Protein AF-E6LCY4-F1 (afdb_monomer_lite)

Structure (mmCIF, N/CA/C/O backbone):
data_AF-E6LCY4-F1
#
_entry.id   AF-E6LCY4-F1
#
loop_
_atom_site.group_PDB
_atom_site.id
_atom_site.type_symbol
_atom_site.label_atom_id
_atom_site.label_alt_id
_atom_site.label_comp_id
_atom_site.label_asym_id
_atom_site.label_entity_id
_atom_site.label_seq_id
_atom_site.pdbx_PDB_ins_code
_atom_site.Cartn_x
_atom_site.Cartn_y
_atom_site.Cartn_z
_atom_site.occupancy
_atom_site.B_iso_or_equiv
_atom_site.auth_seq_id
_atom_site.auth_comp_id
_atom_site.auth_asym_id
_atom_site.auth_atom_id
_atom_site.pdbx_PDB_model_num
ATOM 1 N N . MET A 1 1 ? 7.426 17.493 11.330 1.00 37.16 1 MET A N 1
ATOM 2 C CA . MET A 1 1 ? 6.287 17.447 10.387 1.00 37.16 1 MET A CA 1
ATOM 3 C C . MET A 1 1 ? 5.587 16.118 10.601 1.00 37.16 1 MET A C 1
ATOM 5 O O . MET A 1 1 ? 6.256 15.100 10.520 1.00 37.16 1 MET A O 1
ATOM 9 N N . GLY A 1 2 ? 4.315 16.119 11.006 1.00 45.81 2 GLY A N 1
ATOM 10 C CA . GLY A 1 2 ? 3.593 14.878 11.304 1.00 45.81 2 GLY A CA 1
ATOM 11 C C . GLY A 1 2 ? 3.335 14.080 10.029 1.00 45.81 2 GLY A C 1
ATOM 12 O O . GLY A 1 2 ? 2.833 14.634 9.053 1.00 45.81 2 GLY A O 1
ATOM 13 N N . GLU A 1 3 ? 3.697 12.800 10.022 1.00 59.75 3 GLU A N 1
ATOM 14 C CA . GLU A 1 3 ? 3.388 11.904 8.908 1.00 59.75 3 GLU A CA 1
ATOM 15 C C . GLU A 1 3 ? 1.871 11.803 8.722 1.00 59.75 3 GLU A C 1
ATOM 17 O O . GLU A 1 3 ? 1.126 11.528 9.665 1.00 59.75 3 GLU A O 1
ATOM 22 N N . SER A 1 4 ? 1.396 12.016 7.494 1.00 83.38 4 SER A N 1
ATOM 23 C CA . SER A 1 4 ? -0.017 11.826 7.179 1.00 83.38 4 SER A CA 1
ATOM 24 C C . SER A 1 4 ? -0.391 10.353 7.345 1.00 83.38 4 SER A C 1
ATOM 26 O O . SER A 1 4 ? 0.276 9.468 6.808 1.00 83.38 4 SER A O 1
ATOM 28 N N . VAL A 1 5 ? -1.516 10.083 8.010 1.00 87.62 5 VAL A N 1
ATOM 29 C CA . VAL A 1 5 ? -2.105 8.737 8.134 1.00 87.62 5 VAL A CA 1
ATOM 30 C C . VAL A 1 5 ? -2.289 8.068 6.762 1.00 87.62 5 VAL A C 1
ATOM 32 O O . VAL A 1 5 ? -2.146 6.855 6.641 1.00 87.62 5 VAL A O 1
ATOM 35 N N . LYS A 1 6 ? -2.535 8.854 5.703 1.00 88.81 6 LYS A N 1
ATOM 36 C CA . LYS A 1 6 ? -2.618 8.364 4.318 1.00 88.81 6 LYS A CA 1
ATOM 37 C C . LYS A 1 6 ? -1.284 7.798 3.826 1.00 88.81 6 LYS A C 1
ATOM 39 O O . LYS A 1 6 ? -1.259 6.729 3.226 1.00 88.81 6 LYS A O 1
ATOM 44 N N . SER A 1 7 ? -0.191 8.510 4.093 1.00 83.06 7 SER A N 1
ATOM 45 C CA . SER A 1 7 ? 1.166 8.077 3.752 1.00 83.06 7 SER A CA 1
ATOM 46 C C . SER A 1 7 ? 1.540 6.822 4.539 1.00 83.06 7 SER A C 1
ATOM 48 O O . SER A 1 7 ? 2.034 5.868 3.951 1.00 83.06 7 SER A O 1
ATOM 50 N N . ARG A 1 8 ? 1.199 6.759 5.833 1.00 87.75 8 ARG A N 1
ATOM 51 C CA . ARG A 1 8 ? 1.373 5.533 6.629 1.00 87.75 8 ARG A CA 1
ATOM 52 C C . ARG A 1 8 ? 0.575 4.356 6.077 1.00 87.75 8 ARG A C 1
ATOM 54 O O . ARG A 1 8 ? 1.113 3.265 5.985 1.00 87.75 8 ARG A O 1
ATOM 61 N N . LEU A 1 9 ? -0.670 4.559 5.645 1.00 91.06 9 LEU A N 1
ATOM 62 C CA . LEU A 1 9 ? -1.443 3.489 5.010 1.00 91.06 9 LEU A CA 1
ATOM 63 C C . LEU A 1 9 ? -0.803 3.000 3.704 1.00 91.06 9 LEU A C 1
ATOM 65 O O . LEU A 1 9 ? -0.779 1.798 3.461 1.00 91.06 9 LEU A O 1
ATOM 69 N N . LEU A 1 10 ? -0.267 3.904 2.881 1.00 87.88 10 LEU A N 1
ATOM 70 C CA . LEU A 1 10 ? 0.464 3.521 1.671 1.00 87.88 10 LEU A CA 1
ATOM 71 C C . LEU A 1 10 ? 1.713 2.690 2.001 1.00 87.88 10 LEU A C 1
ATOM 73 O O . LEU A 1 10 ? 1.947 1.668 1.363 1.00 87.88 10 LEU A O 1
ATOM 77 N N . TYR A 1 11 ? 2.463 3.099 3.024 1.00 83.69 11 TYR A N 1
ATOM 78 C CA . TYR A 1 11 ? 3.623 2.370 3.538 1.00 83.69 11 TYR A CA 1
ATOM 79 C C . TYR A 1 11 ? 3.252 0.965 4.041 1.00 83.69 11 TYR A C 1
ATOM 81 O O . TYR A 1 11 ? 3.884 -0.022 3.679 1.00 83.69 11 TYR A O 1
ATOM 89 N N . GLU A 1 12 ? 2.173 0.844 4.812 1.00 87.38 12 GLU A N 1
ATOM 90 C CA . GLU A 1 12 ? 1.687 -0.439 5.329 1.00 87.38 12 GLU A CA 1
ATOM 91 C C . GLU A 1 12 ? 1.203 -1.384 4.218 1.00 87.38 12 GLU A C 1
ATOM 93 O O . GLU A 1 12 ? 1.490 -2.580 4.247 1.00 87.38 12 GLU A O 1
ATOM 98 N N . LEU A 1 13 ? 0.491 -0.857 3.214 1.00 86.88 13 LEU A N 1
ATOM 99 C CA . LEU A 1 13 ? 0.047 -1.621 2.038 1.00 86.88 13 LEU A CA 1
ATOM 100 C C . LEU A 1 13 ? 1.216 -2.179 1.228 1.00 86.88 13 LEU A C 1
ATOM 102 O O . LEU A 1 13 ? 1.081 -3.221 0.586 1.00 86.88 13 LEU A O 1
ATOM 106 N N . PHE A 1 14 ? 2.333 -1.461 1.245 1.00 81.50 14 PHE A N 1
ATOM 107 C CA . PHE A 1 14 ? 3.553 -1.863 0.581 1.00 81.50 14 PHE A CA 1
ATOM 108 C C . PHE A 1 14 ? 4.276 -2.968 1.355 1.00 81.50 14 PHE A C 1
ATOM 110 O O . PHE A 1 14 ? 4.617 -3.988 0.766 1.00 81.50 14 PHE A O 1
ATOM 117 N N . LEU A 1 15 ? 4.493 -2.785 2.662 1.00 78.56 15 LEU A N 1
ATOM 118 C CA . LEU A 1 15 ? 5.240 -3.743 3.486 1.00 78.56 15 LEU A CA 1
ATOM 119 C C . LEU A 1 15 ? 4.495 -5.049 3.726 1.00 78.56 15 LEU A C 1
ATOM 121 O O . LEU A 1 15 ? 5.095 -6.117 3.779 1.00 78.56 15 LEU A O 1
ATOM 125 N N . TYR A 1 16 ? 3.178 -4.971 3.882 1.00 84.38 16 TYR A N 1
ATOM 126 C CA . TYR A 1 16 ? 2.369 -6.129 4.226 1.00 84.38 16 TYR A CA 1
ATOM 127 C C . TYR A 1 16 ? 1.340 -6.389 3.133 1.00 84.38 16 TYR A C 1
ATOM 129 O O . TYR A 1 16 ? 0.143 -6.237 3.384 1.00 84.38 16 TYR A O 1
ATOM 137 N N . PRO A 1 17 ? 1.747 -6.776 1.913 1.00 85.25 17 PRO A N 1
ATOM 138 C CA . PRO A 1 17 ? 0.796 -7.057 0.853 1.00 85.25 17 PRO A CA 1
ATOM 139 C C . PRO A 1 17 ? -0.058 -8.283 1.206 1.00 85.25 17 PRO A C 1
ATOM 141 O O . PRO A 1 17 ? 0.344 -9.166 1.965 1.00 85.25 17 PRO A O 1
ATOM 144 N N . ARG A 1 18 ? -1.247 -8.366 0.602 1.00 86.75 18 ARG A N 1
ATOM 145 C CA . ARG A 1 18 ? -2.220 -9.467 0.745 1.00 86.75 18 ARG A CA 1
ATOM 146 C C . ARG A 1 18 ? -2.846 -9.601 2.137 1.00 86.75 18 ARG A C 1
ATOM 148 O O . ARG A 1 18 ? -3.501 -10.606 2.411 1.00 86.75 18 ARG A O 1
ATOM 155 N N . LYS A 1 19 ? -2.706 -8.604 3.014 1.00 90.88 19 LYS A N 1
ATOM 156 C CA . LYS A 1 19 ? -3.456 -8.574 4.277 1.00 90.88 19 LYS A CA 1
ATOM 157 C C . LYS A 1 19 ? -4.878 -8.069 4.052 1.00 90.88 19 LYS A C 1
ATOM 159 O O . LYS A 1 19 ? -5.176 -7.412 3.053 1.00 90.88 19 LYS A O 1
ATOM 164 N N . ASP A 1 20 ? -5.785 -8.434 4.948 1.00 93.06 20 ASP A N 1
ATOM 165 C CA . ASP A 1 20 ? -7.172 -7.982 4.892 1.00 93.06 20 ASP A CA 1
ATOM 166 C C . ASP A 1 20 ? -7.325 -6.551 5.438 1.00 93.06 20 ASP A C 1
ATOM 168 O O . ASP A 1 20 ? -6.396 -5.956 5.982 1.00 93.06 20 ASP A O 1
ATOM 172 N N . ALA A 1 21 ? -8.520 -5.971 5.295 1.00 95.00 21 ALA A N 1
ATOM 173 C CA . ALA A 1 21 ? -8.791 -4.633 5.821 1.00 95.00 21 ALA A CA 1
ATOM 174 C C . ALA A 1 21 ? -8.631 -4.560 7.349 1.00 95.00 21 ALA A C 1
ATOM 176 O O . ALA A 1 21 ? -8.302 -3.499 7.876 1.00 95.00 21 ALA A O 1
ATOM 177 N N . LYS A 1 22 ? -8.896 -5.659 8.070 1.00 96.31 22 LYS A N 1
ATOM 178 C CA . LYS A 1 22 ? -8.838 -5.700 9.534 1.00 96.31 22 LYS A CA 1
ATOM 179 C C . LYS A 1 22 ? -7.411 -5.444 10.016 1.00 96.31 22 LYS A C 1
ATOM 181 O O . LYS A 1 22 ? -7.224 -4.555 10.840 1.00 96.31 22 LYS A O 1
ATOM 186 N N . PHE A 1 23 ? -6.427 -6.112 9.417 1.00 95.56 23 PHE A N 1
ATOM 187 C CA . PHE A 1 23 ? -5.008 -5.934 9.723 1.00 95.56 23 PHE A CA 1
ATOM 188 C C . PHE A 1 23 ? -4.569 -4.461 9.681 1.00 95.56 23 PHE A C 1
ATOM 190 O O . PHE A 1 23 ? -4.009 -3.947 10.650 1.00 95.56 23 PHE A O 1
ATOM 197 N N . TYR A 1 24 ? -4.854 -3.751 8.583 1.00 95.06 24 TYR A N 1
ATOM 198 C CA . TYR A 1 24 ? -4.413 -2.358 8.434 1.00 95.06 24 TYR A CA 1
ATOM 199 C C . TYR A 1 24 ? -5.173 -1.399 9.350 1.00 95.06 24 TYR A C 1
ATOM 201 O O . TYR A 1 24 ? -4.585 -0.459 9.885 1.00 95.06 24 TYR A O 1
ATOM 209 N N . LYS A 1 25 ? -6.482 -1.619 9.535 1.00 96.62 25 LYS A N 1
ATOM 210 C CA . LYS A 1 25 ? -7.299 -0.804 10.442 1.00 96.62 25 LYS A CA 1
ATOM 211 C C . LYS A 1 25 ? -6.813 -0.916 11.880 1.00 96.62 25 LYS A C 1
ATOM 213 O O . LYS A 1 25 ? -6.748 0.102 12.557 1.00 96.62 25 LYS A O 1
ATOM 218 N N . GLU A 1 26 ? -6.449 -2.116 12.325 1.00 96.25 26 GLU A N 1
ATOM 219 C CA . GLU A 1 26 ? -5.918 -2.346 13.670 1.00 96.25 26 GLU A CA 1
ATOM 220 C C . GLU A 1 26 ? -4.528 -1.722 13.842 1.00 96.25 26 GLU A C 1
ATOM 222 O O . GLU A 1 26 ? -4.316 -0.994 14.807 1.00 96.25 26 GLU A O 1
ATOM 227 N N . ARG A 1 27 ? -3.605 -1.906 12.883 1.00 93.62 27 ARG A N 1
ATOM 228 C CA . ARG A 1 27 ? -2.256 -1.303 12.955 1.00 93.62 27 ARG A CA 1
ATOM 229 C C . ARG A 1 27 ? -2.263 0.223 12.984 1.00 93.62 27 ARG A C 1
ATOM 231 O O . ARG A 1 27 ? -1.404 0.826 13.618 1.00 93.62 27 ARG A O 1
ATOM 238 N N . LEU A 1 28 ? -3.203 0.846 12.277 1.00 93.94 28 LEU A N 1
ATOM 239 C CA . LEU A 1 28 ? -3.274 2.302 12.136 1.00 93.94 28 LEU A CA 1
ATOM 240 C C . LEU A 1 28 ? -4.391 2.946 12.968 1.00 93.94 28 LEU A C 1
ATOM 242 O O . LEU A 1 28 ? -4.618 4.149 12.837 1.00 93.94 28 LEU A O 1
ATOM 246 N N . SER A 1 29 ? -5.087 2.170 13.803 1.00 95.88 29 SER A N 1
ATOM 247 C CA . SER A 1 29 ? -6.224 2.619 14.618 1.00 95.88 29 SER A CA 1
ATOM 248 C C . SER A 1 29 ? -7.288 3.376 13.806 1.00 95.88 29 SER A C 1
ATOM 250 O O . SER A 1 29 ? -7.709 4.477 14.168 1.00 95.88 29 SER A O 1
ATOM 252 N N . LEU A 1 30 ? -7.712 2.807 12.673 1.00 95.56 30 LEU A N 1
ATOM 253 C CA . LEU A 1 30 ? -8.654 3.431 11.737 1.00 95.56 30 LEU A CA 1
ATOM 254 C C . LEU A 1 30 ? -10.065 2.860 11.867 1.00 95.56 30 LEU A C 1
ATOM 256 O O . LEU A 1 30 ? -10.260 1.647 11.921 1.00 95.56 30 LEU A O 1
ATOM 260 N N . SER A 1 31 ? -11.065 3.740 11.795 1.00 96.69 31 SER A N 1
ATOM 261 C CA . SER A 1 31 ? -12.454 3.332 11.570 1.00 96.69 31 SER A CA 1
ATOM 262 C C . SER A 1 31 ? -12.682 2.881 10.124 1.00 96.69 31 SER A C 1
ATOM 264 O O . SER A 1 31 ? -11.959 3.294 9.213 1.00 96.69 31 SER A O 1
ATOM 266 N N . ASP A 1 32 ? -13.738 2.097 9.892 1.00 96.31 32 ASP A N 1
ATOM 267 C CA . ASP A 1 32 ? -14.106 1.603 8.556 1.00 96.31 32 ASP A CA 1
ATOM 268 C C . ASP A 1 32 ? -14.277 2.732 7.536 1.00 96.31 32 ASP A C 1
ATOM 270 O O . ASP A 1 32 ? -13.701 2.689 6.448 1.00 96.31 32 ASP A O 1
ATOM 274 N N . ALA A 1 33 ? -15.009 3.783 7.916 1.00 95.44 33 ALA A N 1
ATOM 275 C CA . ALA A 1 33 ? -15.237 4.948 7.065 1.00 95.44 33 ALA A CA 1
ATOM 276 C C . ALA A 1 33 ? -13.926 5.671 6.717 1.00 95.44 33 ALA A C 1
ATOM 278 O O . ALA A 1 33 ? -13.717 6.087 5.575 1.00 95.44 33 ALA A O 1
ATOM 279 N N . THR A 1 34 ? -13.013 5.791 7.686 1.00 95.00 34 THR A N 1
ATOM 280 C CA . THR A 1 34 ? -11.715 6.437 7.465 1.00 95.00 34 THR A CA 1
ATOM 281 C C . THR A 1 34 ? -10.849 5.601 6.535 1.00 95.00 34 THR A C 1
ATOM 283 O O . THR A 1 34 ? -10.291 6.142 5.583 1.00 95.00 34 THR A O 1
ATOM 286 N N . PHE A 1 35 ? -10.776 4.290 6.766 1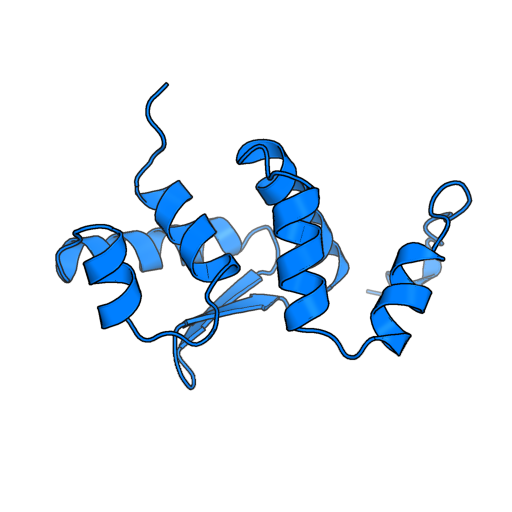.00 96.69 35 PHE A N 1
ATOM 287 C CA . PHE A 1 35 ? -10.016 3.370 5.928 1.00 96.69 35 PHE A CA 1
ATOM 288 C C . PHE A 1 35 ? -10.525 3.369 4.484 1.00 96.69 35 PHE A C 1
ATOM 290 O O . PHE A 1 35 ? -9.740 3.577 3.561 1.00 96.69 35 PHE A O 1
ATOM 297 N N . ALA A 1 36 ? -11.839 3.237 4.277 1.00 95.62 36 ALA A N 1
ATOM 298 C CA . ALA A 1 36 ? -12.443 3.266 2.946 1.00 95.62 36 ALA A CA 1
ATOM 299 C C . ALA A 1 36 ? -12.131 4.575 2.199 1.00 95.62 36 ALA A C 1
ATOM 301 O O . ALA A 1 36 ? -11.718 4.548 1.037 1.00 95.62 36 ALA A O 1
ATOM 302 N N . ARG A 1 37 ? -12.249 5.720 2.886 1.00 96.75 37 ARG A N 1
ATOM 303 C CA . ARG A 1 37 ? -11.904 7.034 2.329 1.00 96.75 37 ARG A CA 1
ATOM 304 C C . ARG A 1 37 ? -10.427 7.123 1.942 1.00 96.75 37 ARG A C 1
ATOM 306 O O . ARG A 1 37 ? -10.115 7.615 0.861 1.00 96.75 37 ARG A O 1
ATOM 313 N N . LEU A 1 38 ? -9.521 6.661 2.804 1.00 95.00 38 LEU A N 1
ATOM 314 C CA . LEU A 1 38 ? -8.084 6.695 2.530 1.00 95.00 38 LEU A CA 1
ATOM 315 C C . LEU A 1 38 ? -7.707 5.779 1.360 1.00 95.00 38 LEU A C 1
ATOM 317 O O . LEU A 1 38 ? -6.934 6.198 0.505 1.00 95.00 38 LEU A O 1
ATOM 321 N N . ILE A 1 39 ? -8.294 4.583 1.263 1.00 95.38 39 ILE A N 1
ATOM 322 C CA . ILE A 1 39 ? -8.095 3.683 0.118 1.00 95.38 39 ILE A CA 1
ATOM 323 C C . ILE A 1 39 ? -8.569 4.335 -1.183 1.00 95.38 39 ILE A C 1
ATOM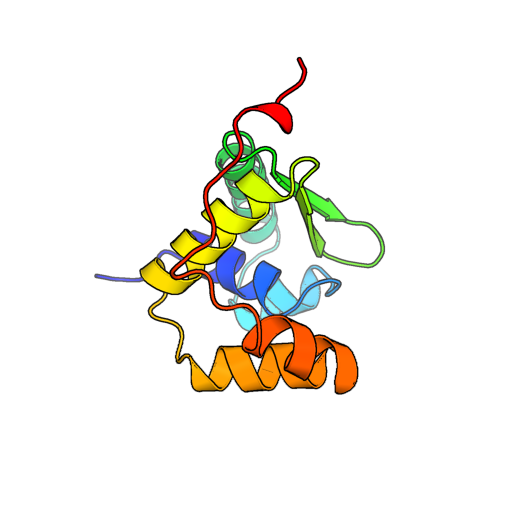 325 O O . ILE A 1 39 ? -7.849 4.281 -2.178 1.00 95.38 39 ILE A O 1
ATOM 329 N N . ALA A 1 40 ? -9.739 4.981 -1.191 1.00 94.44 40 ALA A N 1
ATOM 330 C CA . ALA A 1 40 ? -10.229 5.692 -2.372 1.00 94.44 40 ALA A CA 1
ATOM 331 C C . ALA A 1 40 ? -9.269 6.816 -2.793 1.00 94.44 40 ALA A C 1
ATOM 333 O O . ALA A 1 40 ? -8.890 6.908 -3.956 1.00 94.44 40 ALA A O 1
ATOM 334 N N . GLN A 1 41 ? -8.796 7.616 -1.833 1.00 91.81 41 GLN A N 1
ATOM 335 C CA . GLN A 1 41 ? -7.808 8.662 -2.099 1.00 91.81 41 GLN A CA 1
ATOM 336 C C . GLN A 1 41 ? -6.482 8.099 -2.615 1.00 91.81 41 GLN A C 1
ATOM 338 O O . GLN A 1 41 ? -5.872 8.704 -3.491 1.00 91.81 41 GLN A O 1
ATOM 343 N N . LEU A 1 42 ? -6.002 6.981 -2.066 1.00 91.75 42 LEU A N 1
ATOM 344 C CA . LEU A 1 42 ? -4.772 6.339 -2.524 1.00 91.75 42 LEU A CA 1
ATOM 345 C C . LEU A 1 42 ? -4.913 5.824 -3.953 1.00 91.75 42 LEU A C 1
ATOM 347 O O . LEU A 1 42 ? -4.022 6.080 -4.751 1.00 91.75 42 LEU A O 1
ATOM 351 N N . LYS A 1 43 ? -6.037 5.187 -4.302 1.00 91.44 43 LYS A N 1
ATOM 352 C CA . LYS A 1 43 ? -6.307 4.756 -5.682 1.00 91.44 43 LYS A CA 1
ATOM 353 C C . LYS A 1 43 ? -6.189 5.912 -6.675 1.00 91.44 43 LYS A C 1
ATOM 355 O O . LYS A 1 43 ? -5.550 5.746 -7.703 1.00 91.44 43 LYS A O 1
ATOM 360 N N . GLU A 1 44 ? -6.737 7.081 -6.349 1.00 88.25 44 GLU A N 1
ATOM 361 C CA . GLU A 1 44 ? -6.610 8.265 -7.208 1.00 88.25 44 GLU A CA 1
ATOM 362 C C . GLU A 1 44 ? -5.164 8.775 -7.307 1.00 88.25 44 GLU A C 1
ATOM 364 O O . GLU A 1 44 ? -4.711 9.100 -8.400 1.00 88.25 44 GLU A O 1
ATOM 369 N N . ASN A 1 45 ? -4.408 8.787 -6.202 1.00 85.50 45 ASN A N 1
ATOM 370 C CA . ASN A 1 45 ? -3.010 9.249 -6.220 1.00 85.50 45 ASN A CA 1
ATOM 371 C C . ASN A 1 45 ? -2.059 8.282 -6.949 1.00 85.50 45 ASN A C 1
ATOM 373 O O . ASN A 1 45 ? -0.967 8.693 -7.325 1.00 85.50 45 ASN A O 1
ATOM 377 N N . LEU A 1 46 ? -2.441 7.011 -7.100 1.00 85.25 46 LEU A N 1
ATOM 378 C CA . LEU A 1 46 ? -1.626 5.968 -7.730 1.00 85.25 46 LEU A CA 1
ATOM 379 C C . LEU A 1 46 ? -1.799 5.911 -9.259 1.00 85.25 46 LEU A C 1
ATOM 381 O O . LEU A 1 46 ? -0.877 5.486 -9.956 1.00 85.25 46 LEU A O 1
ATOM 385 N N . LYS A 1 47 ? -2.922 6.421 -9.792 1.00 84.06 47 LYS A N 1
ATOM 386 C CA . LYS A 1 47 ? -3.210 6.467 -11.240 1.00 84.06 47 LYS A CA 1
ATOM 387 C C . LYS A 1 47 ? -2.091 7.079 -12.098 1.00 84.06 47 LYS A C 1
ATOM 389 O O . LYS A 1 47 ? -1.789 6.487 -13.128 1.00 84.06 47 LYS A O 1
ATOM 394 N N . PRO A 1 48 ? -1.453 8.211 -11.727 1.00 77.81 48 PRO A N 1
ATOM 395 C CA . PRO A 1 48 ? -0.390 8.806 -12.544 1.00 77.81 48 PRO A CA 1
ATOM 396 C C . PRO A 1 48 ? 0.856 7.925 -12.688 1.00 77.81 48 PRO A C 1
ATOM 398 O O . PRO A 1 48 ? 1.654 8.153 -13.589 1.00 77.81 48 PRO A O 1
ATOM 401 N N . PHE A 1 49 ? 1.025 6.943 -11.800 1.00 76.25 49 PHE A N 1
ATOM 402 C CA . PHE A 1 49 ? 2.137 5.992 -11.814 1.00 76.25 49 PHE A CA 1
ATOM 403 C C . PHE A 1 49 ? 1.760 4.668 -12.484 1.00 76.25 49 PHE A C 1
ATOM 405 O O . PHE A 1 49 ? 2.478 3.690 -12.319 1.00 76.25 49 PHE A O 1
ATOM 412 N N . ASP A 1 50 ? 0.607 4.601 -13.157 1.00 79.44 50 ASP A N 1
ATOM 413 C CA . ASP A 1 50 ? 0.070 3.360 -13.726 1.00 79.44 50 ASP A CA 1
ATOM 414 C C . ASP A 1 50 ? 0.013 2.214 -12.695 1.00 79.44 50 ASP A C 1
ATOM 416 O O . ASP A 1 50 ? 0.288 1.042 -12.963 1.00 79.44 50 ASP A O 1
ATOM 420 N N . THR A 1 51 ? -0.306 2.590 -11.450 1.00 81.88 51 THR A N 1
ATOM 421 C CA . THR A 1 51 ? -0.409 1.677 -10.313 1.00 81.88 51 THR A CA 1
ATOM 422 C C . THR A 1 51 ? -1.797 1.741 -9.690 1.00 81.88 51 THR A C 1
ATOM 424 O O . THR A 1 51 ? -2.492 2.759 -9.713 1.00 81.88 51 THR A O 1
ATOM 427 N N . TYR A 1 52 ? -2.233 0.626 -9.118 1.00 88.50 52 TYR A N 1
ATOM 428 C CA . TYR A 1 52 ? -3.574 0.460 -8.585 1.00 88.50 52 TYR A CA 1
ATOM 429 C C . TYR A 1 52 ? -3.599 -0.515 -7.406 1.00 88.50 52 TYR A C 1
ATOM 431 O O . TYR A 1 52 ? -2.767 -1.412 -7.263 1.00 88.50 52 TYR A O 1
ATOM 439 N N . ILE A 1 53 ? -4.594 -0.339 -6.533 1.00 88.88 53 ILE A N 1
ATOM 440 C CA . ILE A 1 53 ? -4.823 -1.219 -5.381 1.00 88.88 53 ILE A CA 1
ATOM 441 C C . ILE A 1 53 ? -5.814 -2.316 -5.773 1.00 88.88 53 ILE A C 1
ATOM 443 O O . ILE A 1 53 ? -6.981 -2.031 -6.061 1.00 88.88 53 ILE A O 1
ATOM 447 N N . VAL A 1 54 ? -5.365 -3.568 -5.706 1.00 87.38 54 VAL A N 1
ATOM 448 C CA . VAL A 1 54 ? -6.161 -4.778 -5.952 1.00 87.38 54 VAL A CA 1
ATOM 449 C C . VAL A 1 54 ? -6.596 -5.391 -4.623 1.00 87.38 54 VAL A C 1
ATOM 451 O O . VAL A 1 54 ? -5.818 -5.424 -3.671 1.00 87.38 54 VAL A O 1
ATOM 454 N N . ILE A 1 55 ? -7.827 -5.906 -4.571 1.00 88.38 55 ILE A N 1
ATOM 455 C CA . ILE A 1 55 ? -8.437 -6.522 -3.381 1.00 88.38 55 ILE A CA 1
ATOM 456 C C . ILE A 1 55 ? -8.799 -7.979 -3.706 1.00 88.38 55 ILE A C 1
ATOM 458 O O . ILE A 1 55 ? -9.957 -8.383 -3.669 1.00 88.38 55 ILE A O 1
ATOM 462 N N . THR A 1 56 ? -7.817 -8.773 -4.118 1.00 79.25 56 THR A N 1
ATOM 463 C CA . THR A 1 56 ? -8.015 -10.198 -4.419 1.00 79.25 56 THR A CA 1
ATOM 464 C C . THR A 1 56 ? -7.066 -10.982 -3.536 1.00 79.25 56 THR A C 1
ATOM 466 O O . THR A 1 56 ? -5.857 -10.927 -3.759 1.00 79.25 56 THR A O 1
ATOM 469 N N . ASN A 1 57 ? -7.600 -11.699 -2.544 1.00 78.94 57 ASN A N 1
ATOM 470 C CA . ASN A 1 57 ? -6.830 -12.290 -1.440 1.00 78.94 57 ASN A CA 1
ATOM 471 C C . ASN A 1 57 ? -6.065 -11.218 -0.641 1.00 78.94 57 ASN A C 1
ATOM 473 O O . ASN A 1 57 ? -4.844 -11.273 -0.521 1.00 78.94 57 ASN A O 1
ATOM 477 N N . GLY A 1 58 ? -6.798 -10.214 -0.151 1.00 84.88 58 GLY A N 1
ATOM 478 C CA . GLY A 1 58 ? -6.246 -9.066 0.571 1.00 84.88 58 GLY A CA 1
ATOM 479 C C . GLY A 1 58 ? -5.807 -7.914 -0.335 1.00 84.88 58 GLY A C 1
ATOM 480 O O . GLY A 1 58 ? -5.913 -7.984 -1.562 1.00 84.88 58 GLY A O 1
ATOM 481 N N . TYR A 1 59 ? -5.348 -6.832 0.289 1.00 88.75 59 TYR A N 1
ATOM 482 C CA . TYR A 1 59 ? -4.952 -5.604 -0.392 1.00 88.75 59 TYR A CA 1
ATOM 483 C C . TYR A 1 59 ? -3.508 -5.698 -0.876 1.00 88.75 59 TYR A C 1
ATOM 485 O O . TYR A 1 59 ? -2.615 -6.084 -0.127 1.00 88.75 59 TYR A O 1
ATOM 493 N N . ARG A 1 60 ? -3.264 -5.335 -2.133 1.00 86.62 60 ARG A N 1
ATO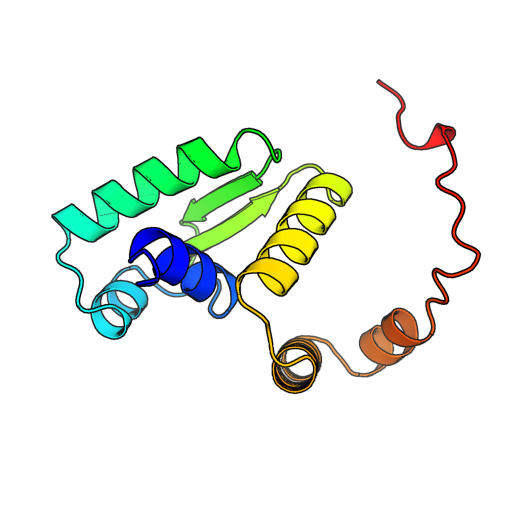M 494 C CA . ARG A 1 60 ? -1.909 -5.200 -2.684 1.00 86.62 60 ARG A CA 1
ATOM 495 C C . ARG A 1 60 ? -1.851 -4.105 -3.736 1.00 86.62 60 ARG A C 1
ATOM 497 O O . ARG A 1 60 ? -2.855 -3.831 -4.393 1.00 86.62 60 ARG A O 1
ATOM 504 N N . ILE A 1 61 ? -0.669 -3.535 -3.919 1.00 85.94 61 ILE A N 1
ATOM 505 C CA . ILE A 1 61 ? -0.373 -2.627 -5.027 1.00 85.94 61 ILE A CA 1
ATOM 506 C C . ILE A 1 61 ? 0.050 -3.476 -6.231 1.00 85.94 61 ILE A C 1
ATOM 508 O O . ILE A 1 61 ? 0.798 -4.444 -6.090 1.00 85.94 61 ILE A O 1
ATOM 512 N N . ARG A 1 62 ? -0.479 -3.148 -7.405 1.00 84.00 62 ARG A N 1
ATOM 513 C CA . ARG A 1 62 ? -0.004 -3.625 -8.705 1.00 84.00 62 ARG A CA 1
ATOM 514 C C . ARG A 1 62 ? 0.248 -2.426 -9.605 1.00 84.00 62 ARG A C 1
ATOM 516 O O . ARG A 1 62 ? -0.322 -1.368 -9.369 1.00 84.00 62 ARG A O 1
ATOM 523 N N . GLY A 1 63 ? 1.057 -2.617 -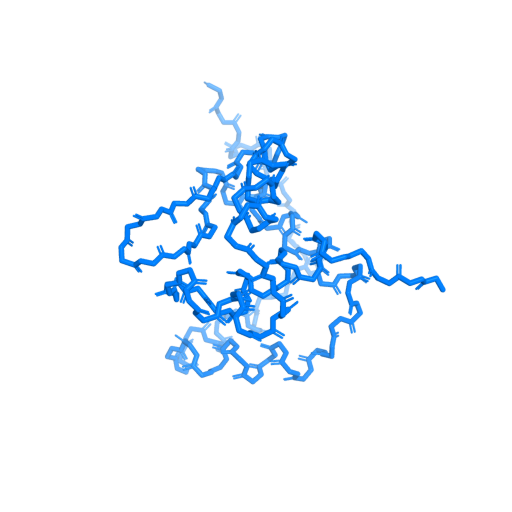10.631 1.00 83.38 63 GLY A N 1
ATOM 524 C CA . GLY A 1 63 ? 1.084 -1.740 -11.790 1.00 83.38 63 GLY A CA 1
ATOM 525 C C . GLY A 1 63 ? 1.272 -2.571 -13.044 1.00 83.38 63 GLY A C 1
ATOM 526 O O . GLY A 1 63 ? 1.716 -3.721 -12.955 1.00 83.38 63 GLY A O 1
ATOM 527 N N . ASP A 1 64 ? 0.881 -1.998 -14.173 1.00 77.44 64 ASP A N 1
ATOM 528 C CA . ASP A 1 64 ? 0.990 -2.649 -15.480 1.00 77.44 64 ASP A CA 1
ATOM 529 C C . ASP A 1 64 ? 2.334 -2.319 -16.151 1.00 77.44 64 ASP A C 1
ATOM 531 O O . ASP A 1 64 ? 2.846 -3.116 -16.935 1.00 77.44 64 ASP A O 1
ATOM 535 N N . ASN A 1 65 ? 2.959 -1.202 -15.761 1.00 76.44 65 ASN A N 1
ATOM 536 C CA . ASN A 1 65 ? 4.294 -0.798 -16.186 1.00 76.44 65 ASN A CA 1
ATOM 537 C C . ASN A 1 65 ? 5.328 -0.943 -15.054 1.00 76.44 65 ASN A C 1
ATOM 539 O O . ASN A 1 65 ? 5.317 -0.200 -14.069 1.00 76.44 65 ASN A O 1
ATOM 543 N N . GLU A 1 66 ? 6.267 -1.874 -15.222 1.00 71.62 66 GLU A N 1
ATOM 544 C CA . GLU A 1 66 ? 7.313 -2.175 -14.237 1.00 71.62 66 GLU A CA 1
ATOM 545 C C . GLU A 1 66 ? 8.241 -0.981 -13.948 1.00 71.62 66 GLU A C 1
ATOM 547 O O . GLU A 1 66 ? 8.629 -0.775 -12.798 1.00 71.62 66 GLU A O 1
ATOM 552 N N . ALA A 1 67 ? 8.529 -0.131 -14.940 1.00 71.56 67 ALA A N 1
ATOM 553 C CA . ALA A 1 67 ? 9.364 1.053 -14.749 1.00 71.56 67 ALA A CA 1
ATOM 554 C C . ALA A 1 67 ? 8.671 2.112 -13.873 1.00 71.56 67 ALA A C 1
ATOM 556 O O . ALA A 1 67 ? 9.300 2.681 -12.977 1.00 71.56 67 ALA A O 1
ATOM 557 N N . TYR A 1 68 ? 7.371 2.358 -14.072 1.00 69.50 68 TYR A N 1
ATOM 558 C CA . TYR A 1 68 ? 6.620 3.298 -13.226 1.00 69.50 68 TYR A CA 1
ATOM 559 C C . TYR A 1 68 ? 6.385 2.764 -11.815 1.00 69.50 68 TYR A C 1
ATOM 561 O O . TYR A 1 68 ? 6.466 3.532 -10.850 1.00 69.50 68 TYR A O 1
ATOM 569 N N . VAL A 1 69 ? 6.185 1.451 -11.680 1.00 72.38 69 VAL A N 1
ATOM 570 C CA . VAL A 1 69 ? 6.206 0.769 -10.383 1.00 72.38 69 VAL A CA 1
ATOM 571 C C . VAL A 1 69 ? 7.565 0.993 -9.715 1.00 72.38 69 VAL A C 1
ATOM 573 O O . VAL A 1 69 ? 7.604 1.485 -8.592 1.00 72.38 69 VAL A O 1
ATOM 576 N N . GLY A 1 70 ? 8.677 0.750 -10.410 1.00 72.19 70 GLY A N 1
ATOM 577 C CA . GLY A 1 70 ? 10.027 0.990 -9.895 1.00 72.19 70 GLY A CA 1
ATOM 578 C C . GLY A 1 70 ? 10.241 2.428 -9.409 1.00 72.19 70 GLY A C 1
ATOM 579 O O . GLY A 1 70 ? 10.677 2.636 -8.280 1.00 72.19 70 GLY A O 1
ATOM 580 N N . ILE A 1 71 ? 9.847 3.430 -10.203 1.00 72.00 71 ILE A N 1
ATOM 581 C CA . ILE A 1 71 ? 9.960 4.852 -9.835 1.00 72.00 71 ILE A CA 1
ATOM 582 C C . ILE A 1 71 ? 9.145 5.175 -8.578 1.00 72.00 71 ILE A C 1
ATOM 584 O O . ILE A 1 71 ? 9.665 5.812 -7.659 1.00 72.00 71 ILE A O 1
ATOM 588 N N . LEU A 1 72 ? 7.884 4.733 -8.515 1.00 73.88 72 LEU A N 1
ATOM 589 C CA . LEU A 1 72 ? 7.042 4.918 -7.332 1.00 73.88 72 LEU A CA 1
ATOM 590 C C . LEU A 1 72 ? 7.709 4.291 -6.102 1.00 73.88 72 LEU A C 1
ATOM 592 O O . LEU A 1 72 ? 7.767 4.914 -5.044 1.00 73.88 72 LEU A O 1
ATOM 596 N N . PHE A 1 73 ? 8.251 3.082 -6.245 1.00 74.75 73 PHE A N 1
ATOM 597 C CA . PHE A 1 73 ? 8.920 2.361 -5.169 1.00 74.75 73 PHE A CA 1
ATOM 598 C C . PHE A 1 73 ? 10.146 3.138 -4.681 1.00 74.75 73 PHE A C 1
ATOM 600 O O . PHE A 1 73 ? 10.225 3.458 -3.497 1.00 74.75 73 PHE A O 1
ATOM 607 N N . THR A 1 74 ? 11.047 3.549 -5.575 1.00 73.44 74 THR A N 1
ATOM 608 C CA . THR A 1 74 ? 12.228 4.354 -5.223 1.00 73.44 74 THR A CA 1
ATOM 609 C C . THR A 1 74 ? 11.850 5.666 -4.525 1.00 73.44 74 THR A C 1
ATOM 611 O O . THR A 1 74 ? 12.487 6.061 -3.543 1.00 73.44 74 THR A O 1
ATOM 614 N N . GLN A 1 75 ? 10.785 6.335 -4.977 1.00 71.00 75 GLN A N 1
ATOM 615 C CA . GLN A 1 75 ? 10.292 7.563 -4.347 1.00 71.00 75 GLN A CA 1
ATOM 616 C C . GLN A 1 75 ? 9.744 7.315 -2.937 1.00 71.00 75 GLN A C 1
ATOM 618 O O . GLN A 1 75 ? 10.030 8.099 -2.031 1.00 71.00 75 GLN A O 1
ATOM 623 N N . LEU A 1 76 ? 9.001 6.225 -2.723 1.00 72.75 76 LEU A N 1
ATOM 624 C CA . LEU A 1 76 ? 8.490 5.852 -1.401 1.00 72.75 76 LEU A CA 1
ATOM 625 C C . LEU A 1 76 ? 9.635 5.502 -0.442 1.00 72.75 76 LEU A C 1
ATOM 627 O O . LEU A 1 76 ? 9.647 6.013 0.678 1.00 72.75 76 LEU A O 1
ATOM 631 N N . LEU A 1 77 ? 10.626 4.723 -0.888 1.00 72.88 77 LEU A N 1
ATOM 632 C CA . LEU A 1 77 ? 11.826 4.402 -0.101 1.00 72.88 77 LEU A CA 1
ATOM 633 C C . LEU A 1 77 ? 12.543 5.672 0.375 1.00 72.88 77 LEU A C 1
ATOM 635 O O . LEU A 1 77 ? 12.885 5.806 1.552 1.00 72.88 77 LEU A O 1
ATOM 639 N N . THR A 1 78 ? 12.706 6.632 -0.537 1.00 69.25 78 THR A N 1
ATOM 640 C CA . THR A 1 78 ? 13.349 7.921 -0.255 1.00 69.25 78 THR A CA 1
ATOM 641 C C . THR A 1 78 ? 12.521 8.759 0.722 1.00 69.25 78 THR A C 1
ATOM 643 O O . THR A 1 78 ? 13.054 9.293 1.695 1.00 69.25 78 THR A O 1
ATOM 646 N N . PHE A 1 79 ? 11.208 8.866 0.494 1.00 68.25 79 PHE A N 1
ATOM 647 C CA . PHE A 1 79 ? 10.319 9.710 1.294 1.00 68.25 79 PHE A CA 1
ATOM 648 C C . PHE A 1 79 ? 10.167 9.204 2.732 1.00 68.25 79 PHE A C 1
ATOM 650 O O . PHE A 1 79 ? 10.183 9.994 3.674 1.00 68.25 79 PHE A O 1
ATOM 657 N N . PHE A 1 80 ? 10.054 7.888 2.908 1.00 68.81 80 PHE A N 1
ATOM 658 C CA . PHE A 1 80 ? 9.916 7.258 4.220 1.00 68.81 80 PHE A CA 1
ATOM 659 C C . PHE A 1 80 ? 11.257 6.979 4.904 1.00 68.81 80 PHE A C 1
ATOM 661 O O . PHE A 1 80 ? 11.257 6.395 5.984 1.00 68.81 80 PHE A O 1
ATOM 668 N N . ARG A 1 81 ? 12.384 7.398 4.304 1.00 66.50 81 ARG A N 1
ATOM 669 C CA . ARG A 1 81 ? 13.743 7.167 4.821 1.00 66.50 81 ARG A CA 1
ATOM 670 C C . ARG A 1 81 ? 13.932 5.722 5.270 1.00 66.50 81 ARG A C 1
ATOM 672 O O . ARG A 1 81 ? 14.309 5.477 6.416 1.00 66.50 81 ARG A O 1
ATOM 679 N N . TRP A 1 82 ? 13.591 4.781 4.393 1.00 66.06 82 TRP A N 1
ATOM 680 C CA . TRP A 1 82 ? 13.682 3.370 4.746 1.00 66.06 82 TRP A CA 1
ATOM 681 C C . TRP A 1 82 ? 15.098 3.046 5.190 1.00 66.06 82 TRP A C 1
ATOM 683 O O . TRP A 1 82 ? 16.063 3.410 4.516 1.00 66.06 82 TRP A O 1
ATOM 693 N N . ASP A 1 83 ? 15.201 2.355 6.322 1.00 64.00 83 ASP A N 1
ATOM 694 C CA . ASP A 1 83 ? 16.442 1.700 6.683 1.00 64.00 83 ASP A CA 1
ATOM 695 C C . ASP A 1 83 ? 16.721 0.660 5.595 1.00 64.00 83 ASP A C 1
ATOM 697 O O . ASP A 1 83 ? 15.947 -0.283 5.396 1.00 64.00 83 ASP A O 1
ATOM 701 N N . SER A 1 84 ? 17.802 0.871 4.849 1.00 60.97 84 SER A N 1
ATOM 702 C CA . SER A 1 84 ? 18.240 -0.033 3.792 1.00 60.97 84 SER A CA 1
ATOM 703 C C . SER A 1 84 ? 18.410 -1.463 4.304 1.00 60.97 84 SER A C 1
ATOM 705 O O . SER A 1 84 ? 18.217 -2.397 3.532 1.00 60.97 84 SER A O 1
ATOM 707 N N . GLN A 1 85 ? 18.704 -1.644 5.598 1.00 64.19 85 GLN A N 1
ATOM 708 C CA . GLN A 1 85 ? 18.805 -2.954 6.229 1.00 64.19 85 GLN A CA 1
ATOM 709 C C . GLN A 1 85 ? 17.437 -3.625 6.396 1.00 64.19 85 GLN A C 1
ATOM 711 O O . GLN A 1 85 ? 17.297 -4.803 6.088 1.00 64.19 85 GLN A O 1
ATOM 716 N N . LEU A 1 86 ? 16.408 -2.875 6.806 1.00 64.81 86 LEU A N 1
ATOM 717 C CA . LEU A 1 86 ? 15.043 -3.398 6.922 1.00 64.81 86 LEU A CA 1
ATOM 718 C C . LEU A 1 86 ? 14.499 -3.805 5.546 1.00 64.81 86 LEU A C 1
ATOM 720 O O . LEU A 1 86 ? 13.912 -4.873 5.402 1.00 64.81 86 LEU A O 1
ATOM 724 N N . LEU A 1 87 ? 14.729 -2.973 4.522 1.00 64.62 87 LEU A N 1
ATOM 725 C CA . LEU A 1 87 ? 14.372 -3.304 3.141 1.00 64.62 87 LEU A CA 1
ATOM 726 C C . LEU A 1 87 ? 15.067 -4.592 2.691 1.00 64.62 87 LEU A C 1
ATOM 728 O O . LEU A 1 87 ? 14.431 -5.467 2.111 1.00 64.62 87 LEU A O 1
ATOM 732 N N . TYR A 1 88 ? 16.36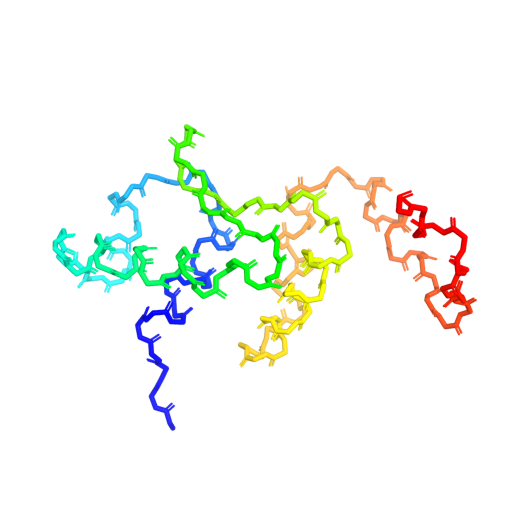8 -4.694 2.960 1.00 63.56 88 TYR A N 1
ATOM 733 C CA . TYR A 1 88 ? 17.175 -5.854 2.612 1.00 63.56 88 TYR A CA 1
ATOM 734 C C . TYR A 1 88 ? 16.637 -7.129 3.272 1.00 63.56 88 TYR A C 1
ATOM 736 O O . TYR A 1 88 ? 16.428 -8.127 2.583 1.00 63.56 88 TYR A O 1
ATOM 744 N N . ASP A 1 89 ? 16.358 -7.090 4.575 1.00 66.88 89 ASP A N 1
ATOM 745 C CA . ASP A 1 89 ? 15.857 -8.238 5.332 1.00 66.88 89 ASP A CA 1
ATOM 746 C C . ASP A 1 89 ? 14.464 -8.676 4.846 1.00 66.88 89 ASP A C 1
ATOM 748 O O . ASP A 1 89 ? 14.215 -9.871 4.665 1.00 66.88 89 ASP A O 1
ATOM 752 N N . GLU A 1 90 ? 13.578 -7.721 4.550 1.00 64.75 90 GLU A N 1
ATOM 753 C CA . GLU A 1 90 ? 12.234 -7.996 4.031 1.00 64.75 90 GLU A CA 1
ATOM 754 C C . GLU A 1 90 ? 12.281 -8.604 2.623 1.00 64.75 90 GLU A C 1
ATOM 756 O O . GLU A 1 90 ? 11.689 -9.662 2.392 1.00 64.75 90 GLU A O 1
ATOM 761 N N . VAL A 1 91 ? 13.046 -8.017 1.692 1.00 64.31 91 VAL A N 1
ATOM 762 C CA . VAL A 1 91 ? 13.231 -8.593 0.347 1.00 64.31 91 VAL A CA 1
ATOM 763 C C . VAL A 1 91 ? 13.870 -9.981 0.457 1.00 64.31 91 VAL A C 1
ATOM 765 O O . VAL A 1 91 ? 13.470 -10.902 -0.255 1.00 64.31 91 VAL A O 1
ATOM 768 N N . ARG A 1 92 ? 14.801 -10.181 1.400 1.00 64.25 92 ARG A N 1
ATOM 769 C CA . ARG A 1 92 ? 15.532 -11.449 1.557 1.00 64.25 92 ARG A CA 1
ATOM 770 C C . ARG A 1 92 ? 14.622 -12.539 2.089 1.00 64.25 92 ARG A C 1
ATOM 772 O O . ARG A 1 92 ? 14.780 -13.700 1.731 1.00 64.25 92 ARG A O 1
ATOM 779 N N . SER A 1 93 ? 13.670 -12.167 2.938 1.00 63.19 93 SER A N 1
ATOM 780 C CA . SER A 1 93 ? 12.653 -13.081 3.446 1.00 63.19 93 SER A CA 1
ATOM 781 C C . SER A 1 93 ? 11.621 -13.470 2.378 1.00 63.19 93 SER A C 1
ATOM 783 O O . SER A 1 93 ? 11.066 -14.568 2.429 1.00 63.19 93 SER A O 1
ATOM 785 N N . ALA A 1 94 ? 11.377 -12.588 1.403 1.00 57.84 94 ALA A N 1
ATOM 786 C CA . ALA A 1 94 ? 10.359 -12.758 0.369 1.00 57.84 94 ALA A CA 1
ATOM 787 C C . ALA A 1 94 ? 10.870 -13.459 -0.903 1.00 57.84 94 ALA A C 1
ATOM 789 O O . ALA A 1 94 ? 10.067 -14.006 -1.663 1.00 57.84 94 ALA A O 1
ATOM 790 N N . VAL A 1 95 ? 12.181 -13.440 -1.147 1.00 57.72 95 VAL A N 1
ATOM 791 C CA . VAL A 1 95 ? 12.809 -13.885 -2.396 1.00 57.72 95 VAL A CA 1
ATOM 792 C C . VAL A 1 95 ? 13.765 -15.049 -2.123 1.00 57.72 95 VAL A C 1
ATOM 794 O O . VAL A 1 95 ? 14.534 -15.027 -1.166 1.00 57.72 95 VAL A O 1
ATOM 797 N N . VAL A 1 96 ? 13.727 -16.091 -2.960 1.00 58.62 96 VAL A N 1
ATOM 798 C CA . VAL A 1 96 ? 14.647 -17.231 -2.821 1.00 58.62 96 VAL A CA 1
ATOM 799 C C . VAL A 1 96 ? 16.078 -16.757 -3.095 1.00 58.62 96 VAL A C 1
ATOM 801 O O . VAL A 1 96 ? 16.309 -16.003 -4.036 1.00 58.62 96 VAL A O 1
ATOM 804 N N . THR A 1 97 ? 17.034 -17.202 -2.279 1.00 55.69 97 THR A N 1
ATOM 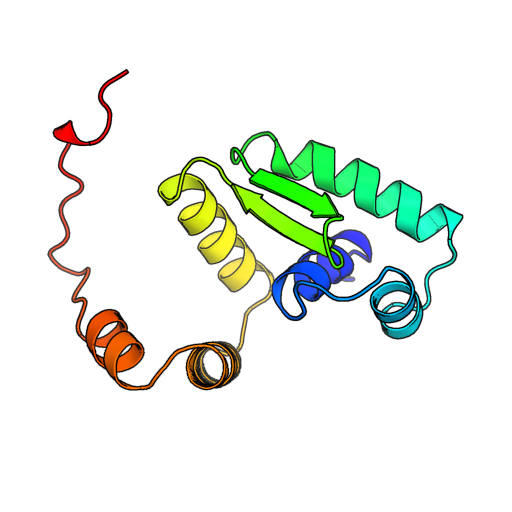805 C CA . THR A 1 97 ? 18.399 -16.656 -2.144 1.00 55.69 97 THR A CA 1
ATOM 806 C C . THR A 1 97 ? 19.130 -16.366 -3.461 1.00 55.69 97 THR A C 1
ATOM 808 O O . THR A 1 97 ? 19.843 -15.377 -3.543 1.00 55.69 97 THR A O 1
ATOM 811 N N . HIS A 1 98 ? 18.913 -17.176 -4.501 1.00 51.16 98 HIS A N 1
ATOM 812 C CA . HIS A 1 98 ? 19.559 -17.021 -5.810 1.00 51.16 98 HIS A CA 1
ATOM 813 C C . HIS A 1 98 ? 19.128 -15.758 -6.575 1.00 51.16 98 HIS A C 1
ATOM 815 O O . HIS A 1 98 ? 19.953 -15.142 -7.232 1.00 51.16 98 HIS A O 1
ATOM 821 N N . VAL A 1 99 ? 17.873 -15.318 -6.446 1.00 51.56 99 VAL A N 1
ATOM 822 C CA . VAL A 1 99 ? 17.393 -14.096 -7.121 1.00 51.56 99 VAL A CA 1
ATOM 823 C C . VAL A 1 99 ? 17.909 -12.832 -6.417 1.00 51.56 99 VAL A C 1
ATOM 825 O O . VAL A 1 99 ? 18.053 -11.789 -7.045 1.00 51.56 99 VAL A O 1
ATOM 828 N N . MET A 1 100 ? 18.225 -12.915 -5.119 1.00 50.22 100 MET A N 1
ATOM 829 C CA . MET A 1 100 ? 18.834 -11.802 -4.383 1.00 50.22 100 MET A CA 1
ATOM 830 C C . MET A 1 100 ? 20.267 -11.535 -4.836 1.00 50.22 100 MET A C 1
ATOM 832 O O . MET A 1 100 ? 20.620 -10.379 -5.054 1.00 50.22 100 MET A O 1
ATOM 836 N N . ASP A 1 101 ? 21.067 -12.588 -5.008 1.00 53.00 101 ASP A N 1
ATOM 837 C CA . ASP A 1 101 ? 22.437 -12.451 -5.505 1.00 53.00 101 ASP A CA 1
ATOM 838 C C . ASP A 1 101 ? 22.441 -11.836 -6.913 1.00 53.00 101 ASP A C 1
ATOM 840 O O . ASP A 1 101 ? 23.185 -10.891 -7.159 1.00 53.00 101 ASP A O 1
ATOM 844 N N . ASP A 1 102 ? 21.526 -12.266 -7.789 1.00 49.69 102 ASP A N 1
ATOM 845 C CA . ASP A 1 102 ? 21.370 -11.681 -9.123 1.00 49.69 102 ASP A CA 1
ATOM 846 C C . ASP A 1 102 ? 21.015 -10.186 -9.059 1.00 49.69 102 ASP A C 1
ATOM 848 O O . ASP A 1 102 ? 21.665 -9.386 -9.724 1.00 49.69 102 ASP A O 1
ATOM 852 N N . ILE A 1 103 ? 20.044 -9.785 -8.224 1.00 53.44 103 ILE A N 1
ATOM 853 C CA . ILE A 1 103 ? 19.615 -8.380 -8.082 1.00 53.44 103 ILE A CA 1
ATOM 854 C C . ILE A 1 103 ? 20.727 -7.492 -7.503 1.00 53.44 103 ILE A C 1
ATOM 856 O O . ILE A 1 103 ? 20.892 -6.361 -7.955 1.00 53.44 103 ILE A O 1
ATOM 860 N N . PHE A 1 104 ? 21.499 -7.967 -6.521 1.00 51.34 104 PHE A N 1
ATOM 861 C CA . PHE A 1 104 ? 22.591 -7.179 -5.927 1.00 51.34 104 PHE A CA 1
ATOM 862 C C . PHE A 1 104 ? 23.881 -7.196 -6.747 1.00 51.34 104 PHE A C 1
ATOM 864 O O . PHE A 1 104 ? 24.730 -6.325 -6.554 1.00 51.34 104 PHE A O 1
ATOM 871 N N . CYS A 1 105 ? 24.028 -8.145 -7.671 1.00 50.44 105 CYS A N 1
ATOM 872 C CA . CYS A 1 105 ? 25.067 -8.120 -8.693 1.00 50.44 105 CYS A CA 1
ATOM 873 C C . CYS A 1 105 ? 24.717 -7.216 -9.888 1.00 50.44 105 CYS A C 1
ATOM 875 O O . CYS A 1 105 ? 25.586 -6.991 -10.733 1.00 50.44 105 CYS A O 1
ATOM 877 N N . LEU A 1 106 ? 23.493 -6.671 -9.968 1.00 43.22 106 LEU A N 1
ATOM 878 C CA . LEU A 1 106 ? 23.146 -5.658 -10.965 1.00 43.22 106 LEU A CA 1
ATOM 879 C C . LEU A 1 106 ? 23.879 -4.348 -10.653 1.00 43.22 106 LEU A C 1
ATOM 881 O O . LEU A 1 106 ? 23.454 -3.528 -9.838 1.00 43.22 106 LEU A O 1
ATOM 885 N N . ASP A 1 107 ? 24.997 -4.146 -11.345 1.00 42.88 107 ASP A N 1
ATOM 886 C CA . ASP A 1 107 ? 25.694 -2.871 -11.399 1.00 42.88 107 ASP A CA 1
ATOM 887 C C . ASP A 1 107 ? 24.953 -1.904 -12.339 1.00 42.88 107 ASP A C 1
ATOM 889 O O . ASP A 1 107 ? 25.150 -1.889 -13.557 1.00 42.88 107 ASP A O 1
ATOM 893 N N . PHE A 1 108 ? 24.090 -1.066 -11.764 1.00 48.75 108 PHE A N 1
ATOM 894 C CA . PHE A 1 108 ? 23.377 -0.024 -12.507 1.00 48.75 108 PHE A CA 1
ATOM 895 C C . PHE A 1 108 ? 24.266 1.158 -12.914 1.00 48.75 108 PHE A C 1
ATOM 897 O O . PHE A 1 108 ? 23.795 2.052 -13.616 1.00 48.75 108 PHE A O 1
ATOM 904 N N . THR A 1 109 ? 25.548 1.176 -12.532 1.00 47.38 109 THR A N 1
ATOM 905 C CA . THR A 1 109 ? 26.476 2.265 -12.881 1.00 47.38 109 THR A CA 1
ATOM 906 C C . THR A 1 109 ? 26.695 2.362 -14.396 1.00 47.38 109 THR A C 1
ATOM 908 O O . THR A 1 109 ? 26.994 3.441 -14.903 1.00 47.38 109 THR A O 1
ATOM 911 N N . ASN A 1 110 ? 26.475 1.263 -15.130 1.00 41.62 110 ASN A N 1
ATOM 912 C CA . ASN A 1 110 ? 26.586 1.194 -16.591 1.00 41.62 110 ASN A CA 1
ATOM 913 C C . ASN A 1 110 ? 25.248 0.928 -17.306 1.00 41.62 110 ASN A C 1
ATOM 915 O O . ASN A 1 110 ? 25.242 0.712 -18.520 1.00 41.62 110 ASN A O 1
ATOM 919 N N . TYR A 1 111 ? 24.114 0.924 -16.594 1.00 41.00 111 TYR A N 1
ATOM 920 C CA . TYR A 1 111 ? 22.821 0.627 -17.211 1.00 41.00 111 TYR A CA 1
ATOM 921 C C . TYR A 1 111 ? 22.314 1.845 -17.993 1.00 41.00 111 TYR A C 1
ATOM 923 O O . TYR A 1 111 ? 21.786 2.809 -17.437 1.00 41.00 111 TYR A O 1
ATOM 931 N N . VAL A 1 112 ? 22.508 1.813 -19.309 1.00 40.91 112 VAL A N 1
ATOM 932 C CA . VAL A 1 112 ? 21.965 2.808 -20.232 1.00 40.91 112 VAL A CA 1
ATOM 933 C C . VAL A 1 112 ? 20.540 2.388 -20.566 1.00 40.91 112 VAL A C 1
ATOM 935 O O . VAL A 1 112 ? 20.346 1.330 -21.155 1.00 40.91 112 VAL A O 1
ATOM 938 N N . PHE A 1 113 ? 19.550 3.218 -20.223 1.00 42.34 113 PHE A N 1
ATOM 939 C CA . PHE A 1 113 ? 18.187 3.055 -20.733 1.00 42.34 113 PHE A CA 1
ATOM 940 C C . PHE A 1 113 ? 18.237 3.081 -22.264 1.00 42.34 113 PHE A C 1
ATOM 942 O O . PHE A 1 113 ? 18.381 4.145 -22.875 1.00 42.34 113 PHE A O 1
ATOM 949 N N . THR A 1 114 ? 18.156 1.913 -22.895 1.00 40.94 114 THR A N 1
ATOM 950 C CA . THR A 1 114 ? 18.018 1.823 -24.341 1.00 40.94 114 THR A CA 1
ATOM 951 C C . THR A 1 114 ? 16.608 2.253 -24.703 1.00 40.94 114 THR A C 1
ATOM 953 O O . THR A 1 114 ? 15.617 1.752 -24.185 1.00 40.94 114 THR A O 1
ATOM 956 N N . LYS A 1 115 ? 16.526 3.248 -25.585 1.00 44.69 115 LYS A N 1
ATOM 957 C CA . LYS A 1 115 ? 15.284 3.901 -26.020 1.00 44.69 115 LYS A CA 1
ATOM 958 C C . LYS A 1 115 ? 14.291 2.952 -26.714 1.00 44.69 115 LYS A C 1
ATOM 960 O O . LYS A 1 115 ? 13.165 3.362 -26.974 1.00 44.69 115 LYS A O 1
ATOM 965 N N . ASP A 1 116 ? 14.714 1.723 -26.999 1.00 42.25 116 ASP A N 1
ATOM 966 C CA . ASP A 1 116 ? 14.001 0.739 -27.812 1.00 42.25 116 ASP A CA 1
ATOM 967 C C . ASP A 1 116 ? 12.958 -0.081 -27.031 1.00 42.25 116 ASP A C 1
ATOM 969 O O . ASP A 1 116 ? 12.134 -0.746 -27.652 1.00 42.25 116 ASP A O 1
ATOM 973 N N . ASP A 1 117 ? 12.907 0.023 -25.697 1.00 43.75 117 ASP A N 1
ATOM 974 C CA . ASP A 1 117 ? 11.911 -0.694 -24.877 1.00 43.75 117 ASP A CA 1
ATOM 975 C C . ASP A 1 117 ? 10.570 0.060 -24.727 1.00 43.75 117 ASP A C 1
ATOM 977 O O . ASP A 1 117 ? 9.629 -0.438 -24.110 1.00 43.75 117 ASP A O 1
ATOM 981 N N . TYR A 1 118 ? 10.446 1.255 -25.323 1.00 38.97 118 TYR A N 1
ATOM 982 C CA . TYR A 1 118 ? 9.192 2.015 -25.430 1.00 38.97 118 TYR A CA 1
ATOM 983 C C . TYR A 1 118 ? 8.647 1.951 -26.862 1.00 38.97 118 TYR A C 1
ATOM 985 O O . TYR A 1 118 ? 8.631 2.951 -27.582 1.00 38.97 118 TYR A O 1
ATOM 993 N N . VAL A 1 119 ? 8.191 0.778 -27.299 1.00 33.28 119 VAL A N 1
ATOM 994 C CA . VAL A 1 119 ? 7.355 0.698 -28.504 1.00 33.28 119 VAL A CA 1
ATOM 995 C C . VAL A 1 119 ? 5.907 0.978 -28.092 1.00 33.28 119 VAL A C 1
ATOM 997 O O . VAL A 1 119 ? 5.302 0.183 -27.374 1.00 33.28 119 VAL A O 1
ATOM 1000 N N . MET A 1 120 ? 5.405 2.153 -28.498 1.00 34.47 120 MET A N 1
ATOM 1001 C CA . MET A 1 120 ? 3.983 2.540 -28.461 1.00 34.47 120 MET A CA 1
ATOM 1002 C C . MET A 1 120 ? 3.121 1.658 -29.365 1.00 34.47 120 MET A C 1
ATOM 1004 O O . MET A 1 120 ? 3.612 1.283 -30.454 1.00 34.47 120 MET A O 1
#

Secondary structure (DSSP, 8-state):
-PPPHHHHHHHHHHHSTTB-HHHHHHHTT--HHHHHHHHHHHHHHHGGGTEEEEESSSEEEEES-HHHHHHHHHHHHHHTT--HHHHHHHHHHHS-HHHHHHHHT--GGG----GGG---

Foldseek 3Di:
DDDDLLLVLVVCQALDPLDAPVVSCVVSVHDPVRSVVSQVVVQVVCVVLQWGWDQDSHTHIDHPDPVSVVVVVVVSCVVVVDDPVVVLVSVPVVDDPVVSVVVVPPPCVPDDPDPPVDDD

pLDDT: mean 73.45, std 18.29, range [33.28, 96.75]

InterPro domains:
  IPR007737 Mga helix-turn-helix domain [PF05043] (3-75)

Sequence (120 aa):
MGESVKSRLLYELFLYPRKDAKFYKERLSLSDATFARLIAQLKENLKPFDTYIVITNGYRIRGDNEAYVGILFTQLLTFFRWDSQLLYDEVRSAVVTHVMDDIFCLDFTNYVFTKDDYVM

Radius of gyration: 16.25 Å; chains: 1; bounding box: 42×35×43 Å

Organism: Enterococcus italicus (strain DSM 15952 / CCUG 50447 / LMG 22039 / TP 1.5) (NCBI:txid888064)